Protein AF-A0A0M3T2H4-F1 (afdb_monomer_lite)

pLDDT: mean 73.69, std 18.92, range [37.84, 96.25]

Structure (mmCIF, N/CA/C/O backbone):
data_AF-A0A0M3T2H4-F1
#
_entry.id   AF-A0A0M3T2H4-F1
#
loop_
_atom_site.group_PDB
_atom_site.id
_atom_site.type_symbol
_atom_site.label_atom_id
_atom_site.label_alt_id
_atom_site.label_comp_id
_atom_site.label_asym_id
_atom_site.label_entity_id
_atom_site.label_seq_id
_atom_site.pdbx_PDB_ins_code
_atom_site.Cartn_x
_atom_site.Cartn_y
_atom_site.Cartn_z
_atom_site.occupancy
_atom_site.B_iso_or_equiv
_atom_site.auth_seq_id
_atom_site.auth_comp_id
_atom_site.auth_asym_id
_atom_site.auth_atom_id
_atom_site.pdbx_PDB_model_num
ATOM 1 N N . MET A 1 1 ? 15.731 -26.381 17.090 1.00 37.84 1 MET A N 1
ATOM 2 C CA . MET A 1 1 ? 15.239 -26.461 15.700 1.00 37.84 1 MET A CA 1
ATOM 3 C C . MET A 1 1 ? 15.868 -25.294 14.982 1.00 37.84 1 MET A C 1
ATOM 5 O O . MET A 1 1 ? 15.618 -24.160 15.365 1.00 37.84 1 MET A O 1
ATOM 9 N N . ASN A 1 2 ? 16.814 -25.588 14.100 1.00 52.50 2 ASN A N 1
ATOM 10 C CA . ASN A 1 2 ? 17.740 -24.600 13.565 1.00 52.50 2 ASN A CA 1
ATOM 11 C C . ASN A 1 2 ? 17.198 -24.121 12.222 1.00 52.50 2 ASN A C 1
ATOM 13 O O . ASN A 1 2 ? 17.037 -24.947 11.327 1.00 52.50 2 ASN A O 1
ATOM 17 N N . THR A 1 3 ? 16.981 -22.818 12.071 1.00 44.81 3 THR A N 1
ATOM 18 C CA . THR A 1 3 ? 16.788 -22.212 10.752 1.00 44.81 3 THR A CA 1
ATOM 19 C C . THR A 1 3 ? 17.980 -21.311 10.486 1.00 44.81 3 THR A C 1
ATOM 21 O O . THR A 1 3 ? 18.113 -20.243 11.077 1.00 44.81 3 THR A O 1
ATOM 24 N N . PHE A 1 4 ? 18.882 -21.787 9.633 1.00 52.38 4 PHE A N 1
ATOM 25 C CA . PHE A 1 4 ? 19.939 -20.974 9.051 1.00 52.38 4 PHE A CA 1
ATOM 26 C C . PHE A 1 4 ? 19.308 -20.160 7.917 1.00 52.38 4 PHE A C 1
ATOM 28 O O . PHE A 1 4 ? 18.942 -20.723 6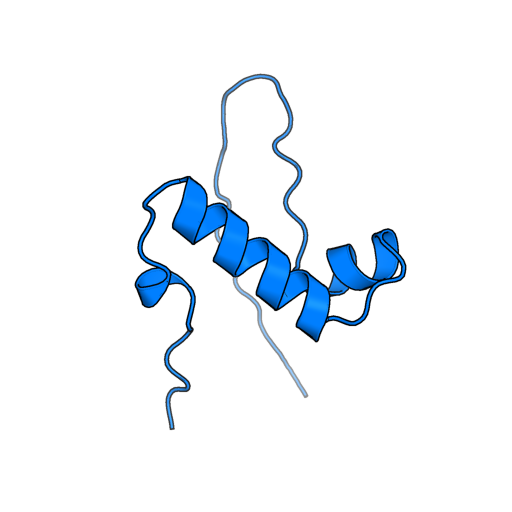.889 1.00 52.38 4 PHE A O 1
ATOM 35 N N . MET A 1 5 ? 19.107 -18.858 8.136 1.00 63.31 5 MET A N 1
ATOM 36 C CA . MET A 1 5 ? 18.780 -17.912 7.067 1.00 63.31 5 MET A CA 1
ATOM 37 C C . MET A 1 5 ? 20.083 -17.300 6.562 1.00 63.31 5 MET A C 1
ATOM 39 O O . MET A 1 5 ? 20.713 -16.513 7.266 1.00 63.31 5 MET A O 1
ATOM 43 N N . GLU A 1 6 ? 20.484 -17.663 5.347 1.00 55.28 6 GLU A N 1
ATOM 44 C CA . GLU A 1 6 ? 21.542 -16.960 4.629 1.00 55.28 6 GLU A CA 1
ATOM 45 C C . GLU A 1 6 ? 20.928 -15.721 3.970 1.00 55.28 6 GLU A C 1
ATOM 47 O O . GLU A 1 6 ? 20.273 -15.795 2.932 1.00 55.28 6 GLU A O 1
ATOM 52 N N . THR A 1 7 ? 21.074 -14.568 4.617 1.00 53.91 7 THR A N 1
ATOM 53 C CA . THR A 1 7 ? 20.695 -13.278 4.037 1.00 53.91 7 THR A CA 1
ATOM 54 C C . THR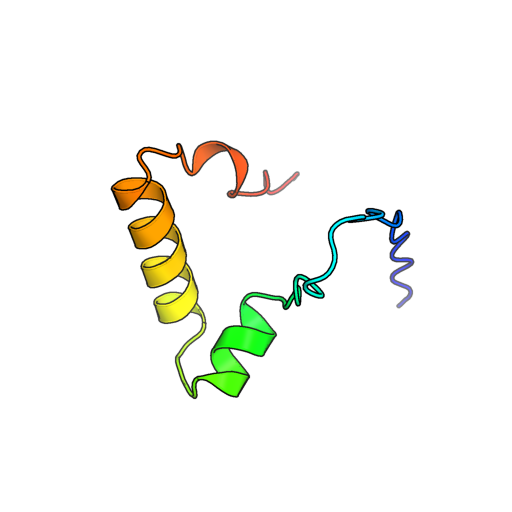 A 1 7 ? 21.813 -12.801 3.121 1.00 53.91 7 THR A C 1
ATOM 56 O O . THR A 1 7 ? 22.829 -12.298 3.596 1.00 53.91 7 THR A O 1
ATOM 59 N N . THR A 1 8 ? 21.639 -12.933 1.808 1.00 59.00 8 THR A N 1
ATOM 60 C CA . THR A 1 8 ? 22.505 -12.236 0.851 1.00 59.00 8 THR A CA 1
ATOM 61 C C . THR A 1 8 ? 22.147 -10.752 0.842 1.00 59.00 8 THR A C 1
ATOM 63 O O . THR A 1 8 ? 21.003 -10.385 0.571 1.00 59.00 8 THR A O 1
ATOM 66 N N . GLU A 1 9 ? 23.122 -9.903 1.161 1.00 60.03 9 GLU A N 1
ATOM 67 C CA . GLU A 1 9 ? 22.991 -8.447 1.180 1.00 60.03 9 GLU A CA 1
ATOM 68 C C . GLU A 1 9 ? 22.614 -7.900 -0.207 1.00 60.03 9 GLU A C 1
ATOM 70 O O . GLU A 1 9 ? 23.380 -8.006 -1.164 1.00 60.03 9 GLU A O 1
ATOM 75 N N . CYS A 1 10 ? 21.455 -7.249 -0.322 1.00 50.97 10 CYS A N 1
ATOM 76 C CA . CYS A 1 10 ? 21.150 -6.407 -1.476 1.00 50.97 10 CYS A CA 1
ATOM 77 C C . CYS A 1 10 ? 21.671 -4.995 -1.188 1.00 50.97 10 CYS A C 1
ATOM 79 O O . CYS A 1 10 ? 21.001 -4.200 -0.529 1.00 50.97 10 CYS A O 1
ATOM 81 N N . THR A 1 11 ? 22.875 -4.665 -1.657 1.00 51.97 11 THR A N 1
ATOM 82 C CA . THR A 1 11 ? 23.398 -3.294 -1.583 1.00 51.97 11 THR A CA 1
ATOM 83 C C . THR A 1 11 ? 22.541 -2.360 -2.447 1.00 51.97 11 THR A C 1
ATOM 85 O O . THR A 1 11 ? 22.706 -2.298 -3.664 1.00 51.97 11 THR A O 1
ATOM 88 N N . VAL A 1 12 ? 21.626 -1.605 -1.828 1.00 57.97 12 VAL A N 1
ATOM 89 C CA . VAL A 1 12 ? 20.859 -0.546 -2.506 1.00 57.97 12 VAL A CA 1
ATOM 90 C C . VAL A 1 12 ? 21.591 0.782 -2.333 1.00 57.97 12 VAL A C 1
ATOM 92 O O . VAL A 1 12 ? 21.411 1.502 -1.352 1.00 57.97 12 VAL A O 1
ATOM 95 N N . ASN A 1 13 ? 22.453 1.113 -3.291 1.00 58.00 13 ASN A N 1
ATOM 96 C CA . ASN A 1 13 ? 23.220 2.353 -3.275 1.00 58.00 13 ASN A CA 1
ATOM 97 C C . ASN A 1 13 ? 22.440 3.492 -3.962 1.00 58.00 13 ASN A C 1
ATOM 99 O O . ASN A 1 13 ? 22.719 3.805 -5.115 1.00 58.00 13 ASN A O 1
ATOM 103 N N . ASN A 1 14 ? 21.463 4.105 -3.275 1.00 53.88 14 ASN A N 1
ATOM 104 C CA . ASN A 1 14 ? 20.952 5.442 -3.629 1.00 53.88 14 ASN A CA 1
ATOM 105 C C . ASN A 1 14 ? 20.202 6.118 -2.457 1.00 53.88 14 ASN A C 1
ATOM 107 O O . ASN A 1 14 ? 18.998 5.953 -2.335 1.00 53.88 14 ASN A O 1
ATOM 111 N N . SER A 1 15 ? 20.939 6.835 -1.595 1.00 52.66 15 SER A N 1
ATOM 112 C CA . SER A 1 15 ? 20.581 7.900 -0.614 1.00 52.66 15 SER A CA 1
ATOM 113 C C . SER A 1 15 ? 19.119 8.129 -0.141 1.00 52.66 15 SER A C 1
AT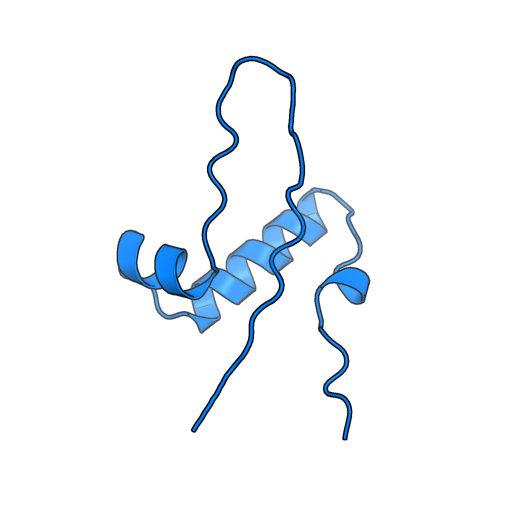OM 115 O O . SER A 1 15 ? 18.725 9.243 0.186 1.00 52.66 15 SER A O 1
ATOM 117 N N . ALA A 1 16 ? 18.316 7.084 -0.026 1.00 59.53 16 ALA A N 1
ATOM 118 C CA . ALA A 1 16 ? 17.124 6.990 0.799 1.00 59.53 16 ALA A CA 1
ATOM 119 C C . ALA A 1 16 ? 17.103 5.530 1.236 1.00 59.53 16 ALA A C 1
ATOM 121 O O . ALA A 1 16 ? 16.997 4.641 0.396 1.00 59.53 16 ALA A O 1
ATOM 122 N N . THR A 1 17 ? 17.334 5.265 2.518 1.00 62.44 17 THR A N 1
ATOM 123 C CA . THR A 1 17 ? 17.335 3.906 3.063 1.00 62.44 17 THR A CA 1
ATOM 124 C C . THR A 1 17 ? 15.993 3.259 2.736 1.00 62.44 17 THR A C 1
ATOM 126 O O . THR A 1 17 ? 14.984 3.583 3.363 1.00 62.44 17 THR A O 1
ATOM 129 N N . VAL A 1 18 ? 15.955 2.407 1.710 1.00 66.69 18 VAL A N 1
ATOM 130 C CA . VAL A 1 18 ? 14.758 1.643 1.366 1.00 66.69 18 VAL A CA 1
ATOM 131 C C . VAL A 1 18 ? 14.542 0.676 2.519 1.00 66.69 18 VAL A C 1
ATOM 133 O O . VAL A 1 18 ? 15.233 -0.334 2.628 1.00 66.69 18 VAL A O 1
ATOM 136 N N . GLN A 1 19 ? 13.640 1.037 3.430 1.00 77.69 19 GLN A N 1
ATOM 137 C CA . GLN A 1 19 ? 13.292 0.197 4.563 1.00 77.69 19 GLN A CA 1
ATOM 138 C C . GLN A 1 19 ? 12.522 -1.010 4.034 1.00 77.69 19 GLN A C 1
ATOM 140 O O . GLN A 1 19 ? 11.414 -0.873 3.515 1.00 77.69 19 GLN A O 1
ATOM 145 N N . THR A 1 20 ? 13.111 -2.192 4.167 1.00 83.38 20 THR A N 1
ATOM 146 C CA . THR A 1 20 ? 12.416 -3.457 3.945 1.00 83.38 20 THR A CA 1
ATOM 147 C C . THR A 1 20 ? 11.806 -3.929 5.263 1.00 83.38 20 THR A C 1
ATOM 149 O O . THR A 1 20 ? 12.367 -3.707 6.337 1.00 83.38 20 THR A O 1
ATOM 152 N N . MET A 1 21 ? 10.622 -4.532 5.184 1.00 86.38 21 MET A N 1
ATOM 153 C CA . MET A 1 21 ? 9.924 -5.185 6.295 1.00 86.38 21 MET A CA 1
ATOM 154 C C . MET A 1 21 ? 9.150 -6.377 5.734 1.00 86.38 21 MET A C 1
ATOM 156 O O . MET A 1 21 ? 8.710 -6.348 4.580 1.00 86.38 21 MET A O 1
ATOM 160 N N . SER A 1 22 ? 8.967 -7.418 6.539 1.00 89.19 22 SER A N 1
ATOM 161 C CA . SER A 1 22 ? 8.099 -8.540 6.190 1.00 89.19 22 SER A CA 1
ATOM 162 C C . SER A 1 22 ? 6.619 -8.133 6.200 1.00 89.19 22 SER A C 1
ATOM 164 O O . SER A 1 22 ? 6.210 -7.178 6.862 1.00 89.19 22 SER A O 1
ATOM 166 N N . SER A 1 23 ? 5.774 -8.889 5.492 1.00 90.31 23 SER A N 1
ATOM 167 C CA . SER A 1 23 ? 4.321 -8.655 5.492 1.00 90.31 23 SER A CA 1
ATOM 168 C C . SER A 1 23 ? 3.673 -8.868 6.866 1.00 90.31 23 SER A C 1
ATOM 170 O O . SER A 1 23 ? 2.627 -8.279 7.133 1.00 90.31 23 SER A O 1
ATOM 172 N N . TYR A 1 24 ? 4.296 -9.658 7.749 1.00 92.56 24 TYR A N 1
ATOM 173 C CA . TYR A 1 24 ? 3.878 -9.813 9.145 1.00 92.56 24 TYR A CA 1
ATOM 174 C C . TYR A 1 24 ? 4.195 -8.566 9.973 1.00 92.56 24 TYR A C 1
ATOM 176 O O . TYR A 1 24 ? 3.295 -8.034 10.615 1.00 92.56 24 TYR A O 1
ATOM 184 N N . GLU A 1 25 ? 5.413 -8.029 9.871 1.00 92.06 25 GLU A N 1
ATOM 185 C CA . GLU A 1 25 ? 5.790 -6.783 10.556 1.00 92.06 25 GLU A CA 1
ATOM 186 C C . GLU A 1 25 ? 4.929 -5.600 10.090 1.00 92.06 25 GLU A C 1
ATOM 188 O O . GLU A 1 25 ? 4.537 -4.757 10.893 1.00 92.06 25 GLU A O 1
ATOM 193 N N . ILE A 1 26 ? 4.562 -5.557 8.802 1.00 93.25 26 ILE A N 1
ATOM 194 C CA . ILE A 1 26 ? 3.615 -4.564 8.272 1.00 93.25 26 ILE A CA 1
ATOM 195 C C . ILE A 1 26 ? 2.227 -4.729 8.909 1.00 93.25 26 ILE A C 1
ATOM 197 O O . ILE A 1 26 ? 1.583 -3.733 9.239 1.00 93.25 26 ILE A O 1
ATOM 201 N N . ALA A 1 27 ? 1.751 -5.965 9.089 1.00 96.00 27 ALA A N 1
ATOM 202 C CA . ALA A 1 27 ? 0.459 -6.234 9.719 1.00 96.00 27 ALA A CA 1
ATOM 203 C C . ALA A 1 27 ? 0.435 -5.765 11.180 1.00 96.00 27 ALA A C 1
ATOM 205 O O . ALA A 1 27 ? -0.509 -5.085 11.586 1.00 96.00 27 ALA A O 1
ATOM 206 N N . GLU A 1 28 ? 1.501 -6.048 11.929 1.00 95.56 28 GLU A N 1
ATOM 207 C CA . GLU A 1 28 ? 1.674 -5.579 13.306 1.00 95.56 28 GLU A CA 1
ATOM 208 C C . GLU A 1 28 ? 1.755 -4.049 13.374 1.00 95.56 28 GLU A C 1
ATOM 210 O O . GLU A 1 28 ? 0.995 -3.421 14.114 1.00 95.56 28 GLU A O 1
ATOM 215 N N . LEU A 1 29 ? 2.599 -3.429 12.541 1.00 94.81 29 LEU A N 1
ATOM 216 C CA . LEU A 1 29 ? 2.771 -1.975 12.483 1.00 94.81 29 LEU A CA 1
ATOM 217 C C . LEU A 1 29 ? 1.463 -1.247 12.147 1.00 94.81 29 LEU A C 1
ATOM 219 O O . LEU A 1 29 ? 1.165 -0.197 12.715 1.00 94.81 29 LEU A O 1
ATOM 223 N N . CYS A 1 30 ? 0.681 -1.791 11.215 1.00 93.38 30 CYS A N 1
ATOM 224 C CA . CYS A 1 30 ? -0.575 -1.193 10.772 1.00 93.38 30 CYS A CA 1
ATOM 225 C C . CYS A 1 30 ? -1.796 -1.632 11.591 1.00 93.38 30 CYS A C 1
ATOM 227 O O . CYS A 1 30 ? -2.895 -1.167 11.292 1.00 93.38 30 CYS A O 1
ATOM 229 N N . SER A 1 31 ? -1.636 -2.517 12.584 1.00 95.62 31 SER A N 1
ATOM 230 C CA . SER A 1 31 ? -2.754 -3.133 13.320 1.00 95.62 31 SER A CA 1
ATOM 231 C C . SER A 1 31 ? -3.825 -3.730 12.387 1.00 95.62 31 SER A C 1
ATOM 233 O O . SER A 1 31 ? -5.027 -3.571 12.608 1.00 95.62 31 SER A O 1
ATOM 235 N N . LYS A 1 32 ? -3.381 -4.392 11.312 1.00 94.62 32 LYS A N 1
ATOM 236 C CA . LYS A 1 32 ? -4.227 -5.073 10.318 1.00 94.62 32 LYS A CA 1
ATOM 237 C C . LYS A 1 32 ? -4.097 -6.587 10.464 1.00 94.62 32 LYS A C 1
ATOM 239 O O . LYS A 1 32 ? -3.058 -7.084 10.888 1.00 94.62 32 LYS A O 1
ATOM 244 N N . GLU A 1 33 ? -5.111 -7.341 10.039 1.00 96.25 33 GLU A N 1
ATOM 245 C CA . GLU A 1 33 ? -4.926 -8.781 9.845 1.00 96.25 33 GLU A CA 1
ATOM 246 C C . GLU A 1 33 ? -3.952 -9.024 8.677 1.00 96.25 33 GLU A C 1
ATOM 248 O O . GLU A 1 33 ? -4.009 -8.344 7.648 1.00 96.25 33 GLU A O 1
ATOM 253 N N . HIS A 1 34 ? -3.074 -10.027 8.796 1.00 94.81 34 HIS A N 1
ATOM 254 C CA . HIS A 1 34 ? -2.078 -10.350 7.758 1.00 94.81 34 HIS A CA 1
ATOM 255 C C . HIS A 1 34 ? -2.712 -10.597 6.378 1.00 94.81 34 HIS A C 1
ATOM 257 O O . HIS A 1 34 ? -2.181 -10.160 5.357 1.00 94.81 34 HIS A O 1
ATOM 263 N N . LYS A 1 35 ? -3.906 -11.204 6.343 1.00 94.06 35 LYS A N 1
ATOM 264 C CA . LYS A 1 35 ? -4.676 -11.425 5.106 1.00 94.06 35 LYS A CA 1
ATOM 265 C C . LYS A 1 35 ? -5.033 -10.120 4.382 1.00 94.06 35 LYS A C 1
ATOM 267 O O . LYS A 1 35 ? -5.025 -10.090 3.152 1.00 94.06 35 LYS A O 1
ATOM 272 N N . ASP A 1 36 ? -5.309 -9.049 5.126 1.00 95.12 36 ASP A N 1
ATOM 273 C CA . ASP A 1 36 ? -5.669 -7.751 4.557 1.00 95.12 36 ASP A CA 1
ATOM 274 C C . ASP A 1 36 ? -4.430 -7.060 3.995 1.00 95.12 36 ASP A C 1
ATOM 276 O O . ASP A 1 36 ? -4.481 -6.508 2.901 1.00 95.12 36 ASP A O 1
ATOM 280 N N . VAL A 1 37 ? -3.284 -7.189 4.672 1.00 94.31 37 VAL A N 1
ATOM 281 C CA . VAL A 1 37 ? -1.989 -6.738 4.139 1.00 94.31 37 VAL A CA 1
ATOM 282 C C . VAL A 1 37 ? -1.650 -7.467 2.839 1.00 94.31 37 VAL A C 1
ATOM 284 O O . VAL A 1 37 ? -1.283 -6.832 1.853 1.00 94.31 37 VAL A O 1
ATOM 287 N N . MET A 1 38 ? -1.832 -8.788 2.785 1.00 93.62 38 MET A N 1
ATOM 288 C CA . MET A 1 38 ? -1.599 -9.567 1.565 1.00 93.62 38 MET A CA 1
ATOM 289 C C . MET A 1 38 ? -2.549 -9.176 0.427 1.00 93.62 38 MET A C 1
ATOM 291 O O . MET A 1 38 ? -2.134 -9.160 -0.733 1.00 93.62 38 MET A O 1
ATOM 295 N N . ARG A 1 39 ? -3.813 -8.853 0.731 1.00 94.12 39 ARG A N 1
ATOM 296 C CA . ARG A 1 39 ? -4.766 -8.323 -0.254 1.00 94.12 39 ARG A CA 1
ATOM 297 C C . ARG A 1 39 ? -4.304 -6.967 -0.787 1.00 94.12 39 ARG A C 1
ATOM 299 O O . ARG A 1 39 ? -4.265 -6.787 -2.001 1.00 94.12 39 ARG A O 1
ATOM 306 N N . ASP A 1 40 ? -3.931 -6.053 0.103 1.00 93.19 40 ASP A N 1
ATOM 307 C CA . ASP A 1 40 ? -3.495 -4.704 -0.254 1.00 93.19 40 ASP A CA 1
ATOM 308 C C . ASP A 1 40 ? -2.207 -4.753 -1.112 1.00 93.19 40 ASP A C 1
ATOM 310 O O . ASP A 1 40 ? -2.121 -4.079 -2.135 1.00 93.19 40 ASP A O 1
ATOM 314 N N . ILE A 1 41 ? -1.246 -5.634 -0.791 1.00 90.75 41 ILE A N 1
ATOM 315 C CA . ILE A 1 41 ? -0.039 -5.874 -1.610 1.00 90.75 41 ILE A CA 1
ATOM 316 C C . ILE A 1 41 ? -0.404 -6.357 -3.023 1.00 90.75 41 ILE A C 1
ATOM 318 O O . ILE A 1 41 ? 0.120 -5.846 -4.013 1.00 90.75 41 ILE A O 1
ATOM 322 N N . ARG A 1 42 ? -1.324 -7.325 -3.143 1.00 90.31 42 ARG A N 1
ATOM 323 C CA . ARG A 1 42 ? -1.786 -7.819 -4.454 1.00 90.31 42 ARG A CA 1
ATOM 324 C C . ARG A 1 42 ? -2.475 -6.723 -5.261 1.00 90.31 42 ARG A C 1
ATOM 326 O O . ARG A 1 42 ? -2.290 -6.667 -6.475 1.00 90.31 42 ARG A O 1
ATOM 333 N N . GLN A 1 43 ? -3.247 -5.862 -4.600 1.00 91.38 43 GLN A N 1
ATOM 334 C CA . GLN A 1 43 ? -3.885 -4.719 -5.245 1.00 91.38 43 GLN A CA 1
ATOM 335 C C . GLN A 1 43 ? -2.838 -3.738 -5.784 1.00 91.38 43 GLN A C 1
ATOM 337 O O . GLN A 1 43 ? -2.922 -3.367 -6.951 1.00 91.38 43 GLN A O 1
ATOM 342 N N . ILE A 1 44 ? -1.816 -3.398 -4.992 1.00 90.06 44 ILE A N 1
ATOM 343 C CA . ILE A 1 44 ? -0.710 -2.535 -5.433 1.00 90.06 44 ILE A CA 1
ATOM 344 C C . 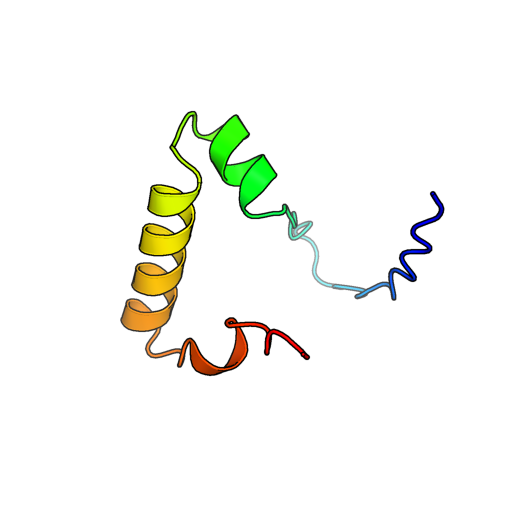ILE A 1 44 ? -0.019 -3.131 -6.666 1.00 90.06 44 ILE A C 1
ATOM 346 O O . ILE A 1 44 ? 0.196 -2.424 -7.648 1.00 90.06 44 ILE A O 1
ATOM 350 N N . PHE A 1 45 ? 0.278 -4.435 -6.673 1.00 86.50 45 PHE A N 1
ATOM 351 C CA . PHE A 1 45 ? 0.850 -5.083 -7.859 1.00 86.50 45 PHE A CA 1
ATOM 352 C C . PHE A 1 45 ? -0.072 -4.991 -9.077 1.00 86.50 45 PHE A C 1
ATOM 354 O O . PHE A 1 45 ? 0.386 -4.635 -10.161 1.00 86.50 45 PHE A O 1
ATOM 361 N N . SER A 1 46 ? -1.373 -5.226 -8.897 1.00 85.50 46 SER A N 1
ATOM 362 C CA . SER A 1 46 ? -2.354 -5.089 -9.975 1.00 85.50 46 SER A CA 1
ATOM 363 C C . SER A 1 46 ? -2.413 -3.662 -10.533 1.00 85.50 46 SER A C 1
ATOM 365 O O . SER A 1 46 ? -2.458 -3.485 -11.750 1.00 85.50 46 SER A O 1
ATOM 367 N N . GLU A 1 47 ? -2.410 -2.643 -9.673 1.00 90.44 47 GLU A N 1
ATOM 368 C CA . GLU A 1 47 ? -2.439 -1.228 -10.071 1.00 90.44 47 GLU A CA 1
ATOM 369 C C . GLU A 1 47 ? -1.166 -0.825 -10.822 1.00 90.44 47 GLU A C 1
ATOM 371 O O . GLU A 1 47 ? -1.222 -0.107 -11.822 1.00 90.44 47 GLU A O 1
ATOM 376 N N . LEU A 1 48 ? -0.022 -1.363 -10.396 1.00 88.50 48 LEU A N 1
ATOM 377 C CA . LEU A 1 48 ? 1.268 -1.180 -11.056 1.00 88.50 48 LEU A CA 1
ATOM 378 C C . LEU A 1 48 ? 1.435 -2.043 -12.319 1.00 88.50 48 LEU A C 1
ATOM 380 O O . LEU A 1 48 ? 2.487 -1.981 -12.954 1.00 88.50 48 LEU A O 1
ATOM 384 N N . LYS A 1 49 ? 0.415 -2.830 -12.704 1.00 84.38 49 LYS A N 1
ATOM 385 C CA . LYS A 1 49 ? 0.464 -3.812 -13.806 1.00 84.38 49 LYS A CA 1
ATOM 386 C C . LYS A 1 49 ? 1.634 -4.794 -13.669 1.00 84.38 49 LYS A C 1
ATOM 388 O O . LYS A 1 49 ? 2.197 -5.249 -14.663 1.00 84.38 49 LYS A O 1
ATOM 393 N N . PHE A 1 50 ? 2.006 -5.097 -12.431 1.00 79.19 50 PHE A N 1
ATOM 394 C CA . PHE A 1 50 ? 3.027 -6.068 -12.085 1.00 79.19 50 PHE A CA 1
ATOM 395 C C . PHE A 1 50 ? 2.351 -7.418 -11.848 1.00 79.19 50 PHE A C 1
ATOM 397 O O . PHE A 1 50 ? 1.418 -7.513 -11.049 1.00 79.19 50 PHE A O 1
ATOM 404 N N . GLU A 1 51 ? 2.785 -8.469 -12.543 1.00 66.62 51 GLU A N 1
ATOM 405 C CA . GLU A 1 51 ? 2.171 -9.781 -12.351 1.00 66.62 51 GLU A CA 1
ATOM 406 C C . GLU A 1 51 ? 2.583 -10.386 -10.997 1.00 66.62 51 GLU A C 1
ATOM 408 O O . GLU A 1 51 ? 3.775 -10.574 -10.733 1.00 66.62 51 GLU A O 1
ATOM 413 N N . PRO A 1 52 ? 1.617 -10.746 -10.129 1.00 61.16 52 PRO A N 1
ATOM 414 C CA . PRO A 1 52 ? 1.901 -11.313 -8.812 1.00 61.16 52 PRO A CA 1
ATOM 415 C C . PRO A 1 52 ? 2.442 -12.751 -8.875 1.00 61.16 52 PRO A C 1
ATOM 417 O O . PRO A 1 52 ? 2.801 -13.301 -7.835 1.00 61.16 52 PRO A O 1
ATOM 420 N N . ALA A 1 53 ? 2.529 -13.353 -10.070 1.00 57.78 53 ALA A N 1
ATOM 421 C CA . ALA A 1 53 ? 3.060 -14.698 -10.308 1.00 57.78 53 ALA A CA 1
ATOM 422 C C . ALA A 1 53 ? 4.509 -14.884 -9.811 1.00 57.78 53 ALA A C 1
ATOM 424 O O . ALA A 1 53 ? 4.933 -16.008 -9.571 1.00 57.78 53 ALA A O 1
ATOM 425 N N . ASN A 1 54 ? 5.238 -13.787 -9.578 1.00 54.78 54 ASN A N 1
ATOM 426 C CA . ASN A 1 54 ? 6.587 -13.806 -9.006 1.00 54.78 54 ASN A CA 1
ATOM 427 C C . ASN A 1 54 ? 6.625 -13.723 -7.467 1.00 54.78 54 ASN A C 1
ATOM 429 O O . ASN A 1 54 ? 7.709 -13.757 -6.892 1.00 54.78 54 ASN A O 1
ATOM 433 N N . PHE A 1 55 ? 5.477 -13.572 -6.794 1.00 56.19 55 PHE A N 1
ATOM 434 C CA . PHE A 1 55 ? 5.401 -13.343 -5.342 1.00 56.19 55 PHE A CA 1
ATOM 435 C C . PHE A 1 55 ? 4.724 -14.478 -4.568 1.00 56.19 55 PHE A C 1
ATOM 437 O O . PHE A 1 55 ? 4.932 -14.608 -3.362 1.00 56.19 55 PHE A O 1
ATOM 444 N N . SER A 1 56 ? 3.922 -15.314 -5.234 1.00 55.25 56 SER A N 1
ATOM 445 C CA . SER A 1 56 ? 3.529 -16.599 -4.660 1.00 55.25 56 SER A CA 1
ATOM 446 C C . SER A 1 56 ? 4.742 -17.516 -4.719 1.00 55.25 56 SER A C 1
ATOM 448 O O . SER A 1 56 ? 5.030 -18.091 -5.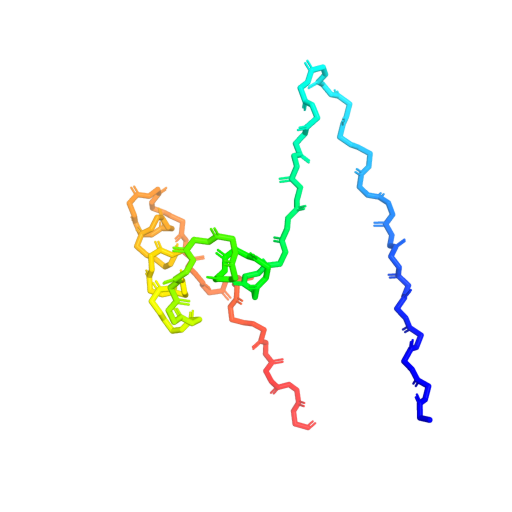770 1.00 55.25 56 SER A O 1
ATOM 450 N N . GLY A 1 57 ? 5.471 -17.606 -3.604 1.00 54.78 57 GLY A N 1
ATOM 451 C CA . GLY A 1 57 ? 6.420 -18.688 -3.387 1.00 54.78 57 GLY A CA 1
ATOM 452 C C . GLY A 1 57 ? 5.756 -19.993 -3.804 1.00 54.78 57 GLY A C 1
ATOM 453 O O . GLY A 1 57 ? 4.608 -20.253 -3.444 1.00 54.78 57 GLY A O 1
ATOM 454 N N . GLN A 1 58 ? 6.439 -20.756 -4.650 1.00 48.94 58 GLN A N 1
ATOM 455 C CA . GLN A 1 58 ? 6.045 -22.133 -4.857 1.00 48.94 58 GLN A CA 1
ATOM 456 C C . GL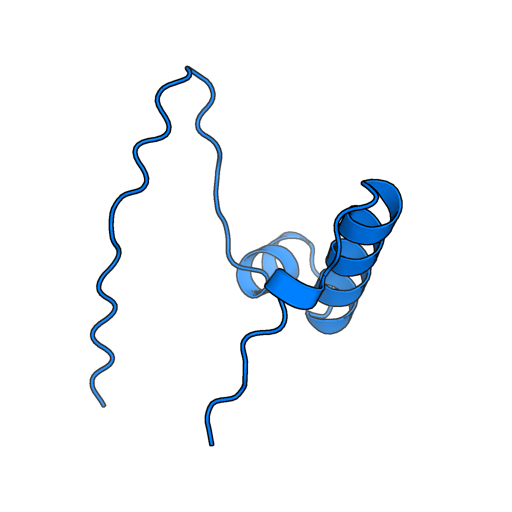N A 1 58 ? 6.194 -22.798 -3.495 1.00 48.94 58 GLN A C 1
ATOM 458 O O . GLN A 1 58 ? 7.301 -22.853 -2.960 1.00 48.94 58 GLN A O 1
ATOM 463 N N . ASP A 1 59 ? 5.079 -23.224 -2.913 1.00 50.75 59 ASP A N 1
ATOM 464 C CA . ASP A 1 59 ? 5.105 -24.194 -1.833 1.00 50.75 59 ASP A CA 1
ATOM 465 C C . ASP A 1 59 ? 5.723 -25.457 -2.450 1.00 50.75 59 ASP A C 1
ATOM 467 O O . ASP A 1 59 ? 5.069 -26.199 -3.182 1.00 50.75 59 ASP A O 1
ATOM 471 N N . ILE A 1 60 ? 7.041 -25.595 -2.289 1.00 48.16 60 ILE A N 1
ATOM 472 C CA . ILE A 1 60 ? 7.787 -26.789 -2.669 1.00 48.16 60 ILE A CA 1
ATOM 473 C C . ILE A 1 60 ? 7.333 -27.871 -1.690 1.00 48.16 60 ILE A C 1
ATOM 475 O O . ILE A 1 60 ? 7.599 -27.768 -0.491 1.00 48.16 60 ILE A O 1
ATOM 479 N N . GLU A 1 61 ? 6.588 -28.836 -2.225 1.00 40.12 61 GLU A N 1
ATOM 480 C CA . GLU A 1 61 ? 6.174 -30.080 -1.564 1.00 40.12 61 GLU A CA 1
ATOM 481 C C . GLU A 1 61 ? 7.382 -30.910 -1.095 1.00 40.12 61 GLU A C 1
ATOM 483 O O . GLU A 1 61 ? 8.395 -30.966 -1.836 1.00 40.12 61 GLU A O 1
#

Secondary structure (DSSP, 8-state):
-------------SSS------HHHHHHHHT--HHHHHHHHHHHHHHTT--GGGTS-----

Organism: NCBI:txid1318743

Sequence (61 aa):
MNTFMETTECTVNNSATVQTMSSYEIAELCSKEHKDVMRDIRQIFSELKFEPANFSGQDIE

Radius of gyration: 14.56 Å; chains: 1; bounding box: 29×38×30 Å

InterPro domains:
  IPR014054 Bacteriophage regulatory protein, Rha family [PF09669] (21-51)

Foldseek 3Di:
DDDDDDDDDDPPPDPDPPDDDDLVVVCVVVVHDSVVSVVVVVVVCVVVVHDCPVVPDPPPD